Protein AF-A0AAD4LC63-F1 (afdb_monomer_lite)

Sequence (113 aa):
MIEHIGPKYYTTNCKIVDKALKSRDAATVVTRSTLPELRYSLNQAEDFSRKYICSNAYLQIPTIIINTVNAASQGRFIIDGVENHGFQGCSANGTDAWQQTSPPRTLLKTFPL

Foldseek 3Di:
DLQLCAPPCLLVVLLVVLVVFDPAPTKDKDKDFAADPVPDDSDDDDDPCCVPPNVRGDHHHPVSNVVSNCVSNVNQWDWPDWDWCLPVPVPDPDDPPPSVPTGTIIITMTHGD

Organism: NCBI:txid416441

Structure (mmCIF, N/CA/C/O backbone):
data_AF-A0AAD4LC63-F1
#
_entry.id   AF-A0AAD4LC63-F1
#
loop_
_atom_site.group_PDB
_atom_site.id
_atom_site.type_symbol
_atom_site.label_atom_id
_atom_site.label_alt_id
_atom_site.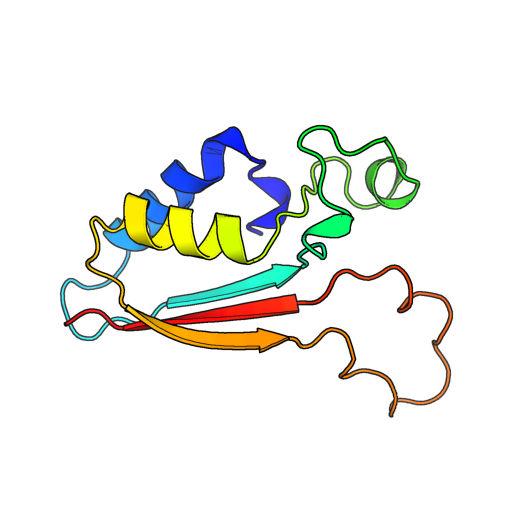label_comp_id
_atom_site.label_asym_id
_atom_site.label_entity_id
_atom_site.label_seq_id
_atom_site.pdbx_PDB_ins_code
_atom_site.Cartn_x
_atom_site.Cartn_y
_atom_site.Cartn_z
_atom_site.occupancy
_atom_site.B_iso_or_equiv
_atom_site.auth_seq_id
_atom_site.auth_comp_id
_atom_site.auth_asym_id
_atom_site.auth_atom_id
_atom_site.pdbx_PDB_model_num
ATOM 1 N N . MET A 1 1 ? -4.234 3.938 -9.197 1.00 68.19 1 MET A N 1
ATOM 2 C CA . MET A 1 1 ? -4.736 5.102 -8.419 1.00 68.19 1 MET A CA 1
ATOM 3 C C . MET A 1 1 ? -3.657 5.616 -7.472 1.00 68.19 1 MET A C 1
ATOM 5 O O . MET A 1 1 ? -3.197 6.734 -7.648 1.00 68.19 1 MET A O 1
ATOM 9 N N . ILE A 1 2 ? -3.193 4.796 -6.524 1.00 77.44 2 ILE A N 1
ATOM 10 C CA . ILE A 1 2 ? -2.112 5.149 -5.589 1.00 77.44 2 ILE A CA 1
ATOM 11 C C . ILE A 1 2 ? -0.720 5.119 -6.263 1.00 77.44 2 ILE A C 1
ATOM 13 O O . ILE A 1 2 ? 0.199 5.834 -5.866 1.00 77.44 2 ILE A O 1
ATOM 17 N N . GLU A 1 3 ? -0.574 4.328 -7.326 1.00 80.81 3 GLU A N 1
ATOM 18 C CA . GLU A 1 3 ? 0.651 4.189 -8.115 1.00 80.81 3 GLU A CA 1
ATOM 19 C C . GLU A 1 3 ? 1.120 5.514 -8.721 1.00 80.81 3 GLU A C 1
ATOM 21 O O . GLU A 1 3 ? 2.321 5.731 -8.832 1.00 80.81 3 GLU A O 1
ATOM 26 N N . HIS A 1 4 ? 0.196 6.414 -9.060 1.00 81.94 4 HIS A N 1
ATOM 27 C CA . HIS A 1 4 ? 0.491 7.678 -9.745 1.00 81.94 4 HIS A CA 1
ATOM 28 C C . HIS A 1 4 ? 0.689 8.871 -8.802 1.00 81.94 4 HIS A C 1
ATOM 30 O O . HIS A 1 4 ? 0.946 9.980 -9.258 1.00 81.94 4 HIS A O 1
ATOM 36 N N . ILE A 1 5 ? 0.576 8.660 -7.489 1.00 82.19 5 ILE A N 1
ATOM 37 C CA . ILE A 1 5 ? 0.727 9.719 -6.477 1.00 82.19 5 ILE A CA 1
ATOM 38 C C . ILE A 1 5 ? 2.201 10.112 -6.310 1.00 82.19 5 ILE A C 1
ATOM 40 O O . ILE A 1 5 ? 2.525 11.236 -5.931 1.00 82.19 5 ILE A O 1
ATOM 44 N N . GLY A 1 6 ? 3.107 9.180 -6.608 1.00 79.50 6 GLY A N 1
ATOM 45 C CA . GLY A 1 6 ? 4.534 9.334 -6.366 1.00 79.50 6 GLY A CA 1
ATOM 46 C C . GLY A 1 6 ? 4.910 9.216 -4.879 1.00 79.50 6 GLY A C 1
ATOM 47 O O . GLY A 1 6 ? 4.056 9.279 -3.990 1.00 79.50 6 GLY A O 1
ATOM 48 N N . PRO A 1 7 ? 6.207 9.038 -4.578 1.00 81.00 7 PRO A N 1
ATOM 49 C CA . PRO A 1 7 ? 6.678 8.760 -3.219 1.00 81.00 7 PRO A CA 1
ATOM 50 C C . PRO A 1 7 ? 6.448 9.920 -2.241 1.00 81.00 7 PRO A C 1
ATOM 52 O O . PRO A 1 7 ? 6.215 9.687 -1.060 1.00 81.00 7 PRO A O 1
ATOM 55 N N . LYS A 1 8 ? 6.489 11.170 -2.723 1.00 84.94 8 LYS A N 1
ATOM 56 C CA . LYS A 1 8 ? 6.419 12.376 -1.878 1.00 84.94 8 LYS A CA 1
ATOM 57 C C . LYS A 1 8 ? 5.036 12.622 -1.274 1.00 84.94 8 LYS A C 1
ATOM 59 O O . LYS A 1 8 ? 4.935 13.158 -0.178 1.00 84.94 8 LYS A O 1
ATOM 64 N N . TYR A 1 9 ? 3.976 12.245 -1.985 1.00 86.94 9 TYR A N 1
ATOM 65 C CA . TYR A 1 9 ? 2.601 12.596 -1.615 1.00 86.94 9 TYR A CA 1
ATOM 66 C C . TYR A 1 9 ? 1.834 11.438 -0.973 1.00 86.94 9 TYR A C 1
ATOM 68 O O . TYR A 1 9 ? 0.652 11.580 -0.661 1.00 86.94 9 TYR A O 1
ATOM 76 N N . TYR A 1 10 ? 2.500 10.306 -0.734 1.00 85.62 10 TYR A N 1
ATOM 77 C CA . TYR A 1 10 ? 1.857 9.104 -0.212 1.00 85.62 10 TYR A CA 1
ATOM 78 C C . TYR A 1 10 ? 1.259 9.330 1.185 1.00 85.62 10 TYR A C 1
ATOM 80 O O . TYR A 1 10 ? 0.078 9.073 1.407 1.00 85.62 10 TYR A O 1
ATOM 88 N N . THR A 1 11 ? 2.018 9.950 2.092 1.00 88.00 11 THR A N 1
ATOM 89 C CA . THR A 1 11 ? 1.537 10.314 3.435 1.00 88.00 11 THR A CA 1
ATOM 90 C C . THR A 1 11 ? 0.345 11.263 3.383 1.00 88.00 11 THR A C 1
ATOM 92 O O . THR A 1 11 ? -0.607 11.113 4.146 1.00 88.00 11 THR A O 1
ATOM 95 N N . THR A 1 12 ? 0.368 12.240 2.474 1.00 91.00 12 THR A N 1
ATOM 96 C CA . THR A 1 12 ? -0.737 13.190 2.296 1.00 91.00 12 THR A CA 1
ATOM 97 C C . THR A 1 12 ? -1.995 12.479 1.817 1.00 91.00 12 THR A C 1
ATOM 99 O O . THR A 1 12 ? -3.075 12.749 2.335 1.00 91.00 12 THR A O 1
ATOM 102 N N . ASN A 1 13 ? -1.867 11.536 0.883 1.00 87.69 13 ASN A N 1
ATOM 103 C CA . ASN A 1 13 ? -3.000 10.745 0.424 1.00 87.69 13 ASN A CA 1
ATOM 104 C C . ASN A 1 13 ? -3.597 9.896 1.554 1.00 87.69 13 ASN A C 1
ATOM 106 O O . ASN A 1 13 ? -4.804 9.953 1.768 1.00 87.69 13 ASN A O 1
ATOM 110 N N . CYS A 1 14 ? -2.766 9.209 2.344 1.00 87.75 14 CYS A N 1
ATOM 111 C CA . CYS A 1 14 ? -3.245 8.448 3.499 1.00 87.75 14 CYS A CA 1
ATOM 112 C C . CYS A 1 14 ? -3.961 9.338 4.532 1.00 87.75 14 CYS A C 1
ATOM 114 O O . CYS A 1 14 ? -4.979 8.926 5.075 1.00 87.75 14 CYS A O 1
ATOM 116 N N . LYS A 1 15 ? -3.503 10.580 4.755 1.00 89.94 15 LYS A N 1
ATOM 117 C CA . LYS A 1 15 ? -4.196 11.552 5.626 1.00 89.94 15 LYS A CA 1
ATOM 118 C C . LYS A 1 15 ? -5.554 11.985 5.072 1.00 89.94 15 LYS A C 1
ATOM 120 O O . LYS A 1 15 ? -6.478 12.227 5.840 1.00 89.94 15 LYS A O 1
ATOM 125 N N . ILE A 1 16 ? -5.676 12.125 3.753 1.00 91.00 16 ILE A N 1
ATOM 126 C CA . ILE A 1 16 ? -6.961 12.438 3.112 1.00 91.00 16 ILE A CA 1
ATOM 127 C C . ILE A 1 16 ? -7.924 11.261 3.285 1.00 91.00 16 ILE A C 1
ATOM 129 O O . ILE A 1 16 ? -9.075 11.478 3.649 1.00 91.00 16 ILE A O 1
ATOM 133 N N . VAL A 1 17 ? -7.447 10.027 3.089 1.00 88.00 17 VAL A N 1
ATOM 134 C CA . VAL A 1 17 ? -8.243 8.810 3.314 1.00 88.00 17 VAL A CA 1
ATOM 135 C C . VAL A 1 17 ? -8.687 8.712 4.775 1.00 88.00 17 VAL A C 1
ATOM 137 O O . VAL A 1 17 ? -9.868 8.509 5.028 1.00 88.00 17 VAL A O 1
ATOM 140 N N . ASP A 1 18 ? -7.785 8.941 5.731 1.00 88.06 18 ASP A N 1
ATOM 141 C CA . ASP A 1 18 ? -8.103 8.934 7.166 1.00 88.06 18 ASP A CA 1
ATOM 142 C C . ASP A 1 18 ? -9.194 9.952 7.541 1.00 88.06 18 ASP A C 1
ATOM 144 O O . ASP A 1 18 ? -10.100 9.638 8.312 1.00 88.06 18 ASP A O 1
ATOM 148 N N . LYS A 1 19 ? -9.154 11.149 6.938 1.00 88.38 19 LYS A N 1
ATOM 149 C CA . LYS A 1 19 ? -10.181 12.189 7.113 1.00 88.38 19 LYS A CA 1
ATOM 150 C C . LYS A 1 19 ? -11.513 11.864 6.440 1.00 88.38 19 LYS A C 1
ATOM 152 O O . LYS A 1 19 ? -12.543 12.352 6.891 1.00 88.38 19 LYS A O 1
ATOM 157 N N . ALA A 1 20 ? -11.490 11.122 5.336 1.00 89.94 20 ALA A N 1
ATOM 158 C CA . ALA A 1 20 ? -12.691 10.765 4.586 1.00 89.94 20 ALA A CA 1
ATOM 159 C C . ALA A 1 20 ? -13.457 9.593 5.222 1.00 89.94 20 ALA A C 1
ATOM 161 O O . ALA A 1 20 ? -14.646 9.414 4.955 1.00 89.94 20 ALA A O 1
ATOM 162 N N . LEU A 1 21 ? -12.788 8.785 6.046 1.00 87.81 21 LEU A N 1
ATOM 163 C CA . LEU A 1 21 ? -13.393 7.653 6.736 1.00 87.81 21 LEU A CA 1
ATOM 164 C C . LEU A 1 21 ? -14.233 8.109 7.935 1.00 87.81 21 LEU A C 1
ATOM 166 O O . LEU A 1 21 ? -13.977 9.138 8.561 1.00 87.81 21 LEU A O 1
ATOM 170 N N . LYS A 1 22 ? -15.254 7.309 8.268 1.00 87.69 22 LYS A N 1
ATOM 171 C CA . LYS A 1 22 ? -16.051 7.509 9.483 1.00 87.69 22 LYS A CA 1
ATOM 172 C C . LYS A 1 22 ? -15.152 7.419 10.718 1.00 87.69 22 LYS A C 1
ATOM 174 O O . LYS A 1 22 ? -14.151 6.707 10.719 1.00 87.69 22 LYS A O 1
ATOM 179 N N . SER A 1 23 ? -15.541 8.114 11.784 1.00 82.50 23 SER A N 1
ATOM 180 C CA . SER A 1 23 ? -14.791 8.130 13.045 1.00 82.50 23 SER A CA 1
ATOM 181 C C . SER A 1 23 ? -14.790 6.792 13.789 1.00 82.50 23 SER A C 1
ATOM 183 O O . SER A 1 23 ? -13.916 6.594 14.624 1.00 82.50 23 SER A O 1
ATOM 185 N N . ARG A 1 24 ? -15.753 5.905 13.507 1.00 80.81 24 ARG A N 1
ATOM 186 C CA . ARG A 1 24 ? -15.894 4.555 14.075 1.00 80.81 24 ARG A CA 1
ATOM 187 C C . ARG A 1 24 ? -16.371 3.584 13.001 1.00 80.81 24 ARG A C 1
ATOM 189 O O . ARG A 1 24 ? -16.987 4.022 12.024 1.00 80.81 24 ARG A O 1
ATOM 196 N N . ASP A 1 25 ? -16.082 2.297 13.191 1.00 81.50 25 ASP A N 1
ATOM 197 C CA . ASP A 1 25 ? -16.545 1.187 12.341 1.00 81.50 25 ASP A CA 1
ATOM 198 C C . ASP A 1 25 ? -16.267 1.387 10.840 1.00 81.50 25 ASP A C 1
ATOM 200 O O . ASP A 1 25 ? -17.052 1.001 9.970 1.00 81.50 25 ASP A O 1
ATOM 204 N N . ALA A 1 26 ? -15.162 2.056 10.512 1.00 83.06 26 ALA A N 1
ATOM 205 C CA . ALA A 1 26 ? -14.725 2.204 9.132 1.00 83.06 26 ALA A CA 1
ATOM 206 C C . ALA A 1 26 ? -13.842 1.016 8.729 1.00 83.06 26 ALA A C 1
ATOM 208 O O . ALA A 1 26 ? -13.318 0.297 9.561 1.00 83.06 26 ALA A O 1
ATOM 209 N N . ALA A 1 27 ? -13.633 0.796 7.443 1.00 85.12 27 ALA A N 1
ATOM 210 C CA . ALA A 1 27 ? -12.537 -0.046 6.993 1.00 85.12 27 ALA A CA 1
ATOM 211 C C . ALA A 1 27 ? -12.016 0.534 5.691 1.00 85.12 27 ALA A C 1
ATOM 213 O O . ALA A 1 27 ? -12.794 1.058 4.890 1.00 85.12 27 ALA A O 1
ATOM 214 N N . THR A 1 28 ? -10.708 0.458 5.476 1.00 85.19 28 THR A N 1
ATOM 215 C CA . THR A 1 28 ? -10.136 0.773 4.168 1.00 85.19 28 THR A CA 1
ATOM 216 C C . THR A 1 28 ? -9.353 -0.408 3.642 1.00 85.19 28 THR A C 1
ATOM 218 O O . THR A 1 28 ? -8.738 -1.153 4.404 1.00 85.19 28 THR A O 1
ATOM 221 N N . VAL A 1 29 ? -9.450 -0.591 2.329 1.00 86.69 29 VAL A N 1
ATOM 222 C CA . VAL A 1 29 ? -8.799 -1.656 1.583 1.00 86.69 29 VAL A CA 1
ATOM 223 C C . VAL A 1 29 ? -7.954 -1.002 0.503 1.00 86.69 29 VAL A C 1
ATOM 225 O O . VAL A 1 29 ? -8.477 -0.431 -0.454 1.00 86.69 29 VAL A O 1
ATOM 228 N N . VAL A 1 30 ? -6.635 -1.063 0.659 1.00 84.06 30 VAL A N 1
ATOM 229 C CA . VAL A 1 30 ? -5.695 -0.504 -0.315 1.00 84.06 30 VAL A CA 1
ATOM 230 C C . VAL A 1 30 ? -5.167 -1.629 -1.185 1.00 84.06 30 VAL A C 1
ATOM 232 O O . VAL A 1 30 ? -4.427 -2.473 -0.697 1.00 84.06 30 VAL A O 1
ATOM 235 N N . THR A 1 31 ? -5.523 -1.619 -2.470 1.00 84.88 31 THR A N 1
ATOM 236 C CA . THR A 1 31 ? -4.972 -2.543 -3.473 1.00 84.88 31 THR A CA 1
ATOM 237 C C . THR A 1 31 ? -3.978 -1.805 -4.358 1.00 84.88 31 THR A C 1
ATOM 239 O O . THR A 1 31 ? -4.337 -0.799 -4.973 1.00 84.88 31 THR A O 1
ATOM 242 N N . ARG A 1 32 ? -2.737 -2.295 -4.438 1.00 81.50 32 ARG A N 1
ATOM 243 C CA . ARG A 1 32 ? -1.690 -1.690 -5.277 1.00 81.50 32 ARG A CA 1
ATOM 244 C C . ARG A 1 32 ? -0.674 -2.711 -5.760 1.00 81.50 32 ARG A C 1
ATOM 246 O O . ARG A 1 32 ? -0.310 -3.611 -5.008 1.00 81.50 32 ARG A O 1
ATOM 253 N N . SER A 1 33 ? -0.131 -2.507 -6.955 1.00 83.81 33 SER A N 1
ATOM 254 C CA . SER A 1 33 ? 1.097 -3.179 -7.393 1.00 83.81 33 SER A CA 1
ATOM 255 C C . SER A 1 33 ? 2.322 -2.691 -6.601 1.00 83.81 33 SER A C 1
ATOM 257 O O . SER A 1 33 ? 2.558 -1.487 -6.457 1.00 83.81 33 SER A O 1
ATOM 259 N N . THR A 1 34 ? 3.118 -3.630 -6.097 1.00 84.50 34 THR A N 1
ATOM 260 C CA . THR A 1 34 ? 4.282 -3.390 -5.230 1.00 84.50 34 THR A CA 1
ATOM 261 C C . THR A 1 34 ? 5.524 -4.101 -5.744 1.00 84.50 34 THR A C 1
ATOM 263 O O . THR A 1 34 ? 5.417 -5.116 -6.421 1.00 84.50 34 THR A O 1
ATOM 266 N N . LEU A 1 35 ? 6.712 -3.581 -5.438 1.00 85.38 35 LEU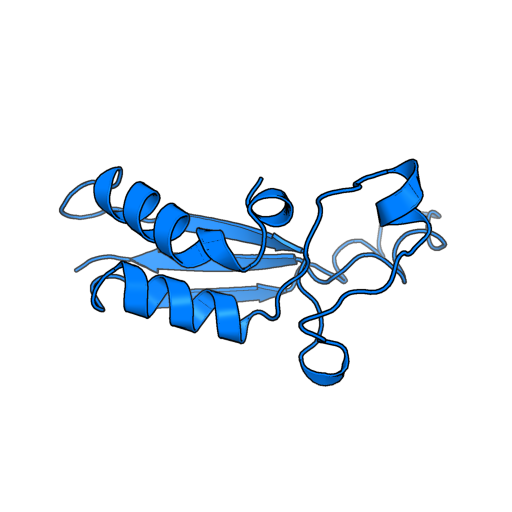 A N 1
ATOM 267 C CA . LEU A 1 35 ? 7.964 -4.293 -5.707 1.00 85.38 35 LEU A CA 1
ATOM 268 C C . LEU A 1 35 ? 8.397 -5.127 -4.495 1.00 85.38 35 LEU A C 1
ATOM 270 O O . LEU A 1 35 ? 8.134 -4.726 -3.360 1.00 85.38 35 LEU A O 1
ATOM 274 N N . PRO A 1 36 ? 9.119 -6.241 -4.715 1.00 83.44 36 PRO A N 1
ATOM 275 C CA . PRO A 1 36 ? 9.874 -6.902 -3.657 1.00 83.44 36 PRO A CA 1
ATOM 276 C C . PRO A 1 36 ? 10.914 -5.953 -3.053 1.00 83.44 36 PRO A C 1
ATOM 278 O O . PRO A 1 36 ? 11.521 -5.162 -3.778 1.00 83.44 36 PRO A O 1
ATOM 281 N N . GLU A 1 37 ? 11.171 -6.079 -1.751 1.00 83.81 37 GLU A N 1
ATOM 282 C CA . GLU A 1 37 ? 12.093 -5.200 -1.014 1.00 83.81 37 GLU A CA 1
ATOM 283 C C . GLU A 1 37 ? 13.490 -5.145 -1.633 1.00 83.81 37 GLU A C 1
ATOM 285 O O . GLU A 1 37 ? 14.034 -4.065 -1.842 1.00 83.81 37 GLU A O 1
ATOM 290 N N . LEU A 1 38 ? 14.017 -6.302 -2.040 1.00 83.62 38 LEU A N 1
ATOM 291 C CA . LEU A 1 38 ? 15.335 -6.431 -2.663 1.00 83.62 38 LEU A CA 1
ATOM 292 C C . LEU A 1 38 ? 15.476 -5.649 -3.982 1.00 83.62 38 LEU A C 1
ATOM 294 O O . LEU A 1 38 ? 16.581 -5.299 -4.381 1.00 83.62 38 LEU A O 1
ATOM 298 N N . ARG A 1 39 ? 14.367 -5.393 -4.686 1.00 79.94 39 ARG A N 1
ATOM 299 C CA . ARG A 1 39 ? 14.362 -4.731 -6.002 1.00 79.94 39 ARG A CA 1
ATOM 300 C C . ARG A 1 39 ? 13.980 -3.257 -5.929 1.00 79.94 39 ARG A C 1
ATOM 302 O O . ARG A 1 39 ? 13.867 -2.603 -6.966 1.00 79.94 39 ARG A O 1
ATOM 309 N N . TYR A 1 40 ? 13.731 -2.740 -4.733 1.00 83.81 40 TYR A N 1
ATOM 310 C CA . TYR A 1 40 ? 13.272 -1.377 -4.566 1.00 83.81 40 TYR A CA 1
ATOM 311 C C . TYR A 1 40 ? 14.429 -0.384 -4.560 1.00 83.81 40 TYR A C 1
ATOM 313 O O . TYR A 1 40 ? 15.384 -0.499 -3.799 1.00 83.81 40 TYR A O 1
ATOM 321 N N . SER A 1 41 ? 14.283 0.643 -5.389 1.00 82.88 41 SER A N 1
ATOM 322 C CA . SER A 1 41 ? 15.124 1.830 -5.401 1.00 82.88 41 SER A CA 1
ATOM 323 C C . SER A 1 41 ? 14.221 3.056 -5.374 1.00 82.88 41 SER A C 1
ATOM 325 O O . SER A 1 41 ? 13.167 3.081 -6.020 1.00 82.88 41 SER A O 1
ATOM 327 N N . LEU A 1 42 ? 14.648 4.095 -4.649 1.00 80.12 42 LEU A N 1
ATOM 328 C CA . LEU A 1 42 ? 13.957 5.384 -4.648 1.00 80.12 42 LEU A CA 1
ATOM 329 C C . LEU A 1 42 ? 13.912 5.972 -6.067 1.00 80.12 42 LEU A C 1
ATOM 331 O O . LEU A 1 42 ? 12.906 6.558 -6.462 1.00 80.12 42 LEU A O 1
ATOM 335 N N . ASN A 1 43 ? 14.988 5.764 -6.831 1.00 81.50 43 ASN A N 1
ATOM 336 C CA . ASN A 1 43 ? 15.073 6.120 -8.236 1.00 81.50 43 ASN A CA 1
ATOM 337 C C . ASN A 1 43 ? 14.743 4.891 -9.094 1.00 81.50 43 ASN A C 1
ATOM 339 O O . ASN A 1 43 ? 15.556 3.970 -9.203 1.00 81.50 43 ASN A O 1
ATOM 343 N N . GLN A 1 44 ? 13.539 4.863 -9.666 1.00 78.06 44 GLN A N 1
ATOM 344 C CA . GLN A 1 44 ? 13.131 3.814 -10.598 1.00 78.06 44 GLN A CA 1
ATOM 345 C C . GLN A 1 44 ? 13.519 4.242 -12.008 1.00 78.06 44 GLN A C 1
ATOM 347 O O . GLN A 1 44 ? 12.984 5.227 -12.515 1.00 78.06 44 GLN A O 1
ATOM 352 N N . ALA A 1 45 ? 14.467 3.515 -12.603 1.00 78.25 45 ALA A N 1
ATOM 353 C CA . ALA A 1 45 ? 14.927 3.768 -13.961 1.00 78.25 45 ALA A CA 1
ATOM 354 C C . ALA A 1 45 ? 13.757 3.748 -14.959 1.00 78.25 45 ALA A C 1
ATOM 356 O O . ALA A 1 45 ? 12.723 3.113 -14.726 1.00 78.25 45 ALA A O 1
ATOM 357 N N . GLU A 1 46 ? 13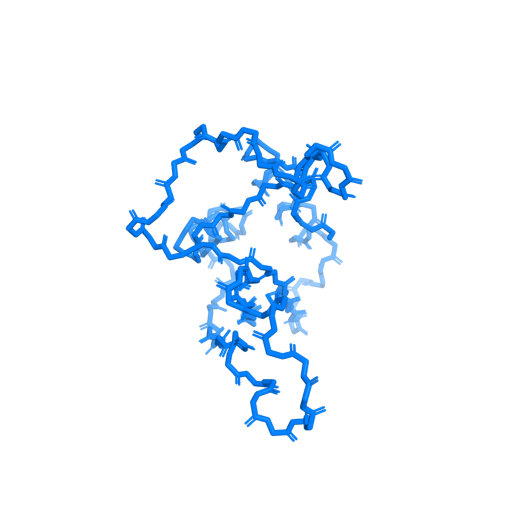.926 4.462 -16.070 1.00 77.50 46 GLU A N 1
ATOM 358 C CA . GLU A 1 46 ? 12.967 4.437 -17.168 1.00 77.50 46 GLU A CA 1
ATOM 359 C C .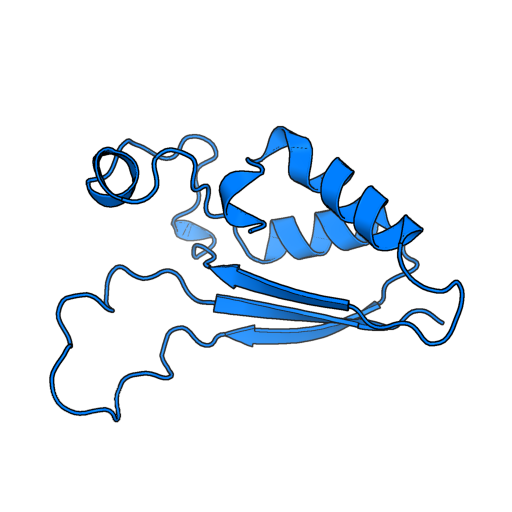 GLU A 1 46 ? 12.916 3.020 -17.758 1.00 77.50 46 GLU A C 1
ATOM 361 O O . GLU A 1 46 ? 13.906 2.520 -18.290 1.00 77.50 46 GLU A O 1
ATOM 366 N N . ASP A 1 47 ? 11.766 2.361 -17.628 1.00 77.94 47 ASP A N 1
ATOM 367 C CA . ASP A 1 47 ? 11.464 1.098 -18.294 1.00 77.94 47 ASP A CA 1
ATOM 368 C C . ASP A 1 47 ? 10.445 1.333 -19.421 1.00 77.94 47 ASP A C 1
ATOM 370 O O . ASP A 1 47 ? 9.850 2.408 -19.541 1.00 77.94 47 ASP A O 1
ATOM 374 N N . PHE A 1 48 ? 10.249 0.330 -20.281 1.00 82.06 48 PHE A N 1
ATOM 375 C CA . PHE A 1 48 ? 9.304 0.423 -21.400 1.00 82.06 48 PHE A CA 1
ATOM 376 C C . PHE A 1 48 ? 7.904 0.842 -20.931 1.00 82.06 48 PHE A C 1
ATOM 378 O O . PHE A 1 48 ? 7.270 1.710 -21.532 1.00 82.06 48 PHE A O 1
ATOM 385 N N . SER A 1 49 ? 7.446 0.259 -19.822 1.00 76.88 49 SER A N 1
ATOM 386 C CA . SER A 1 49 ? 6.145 0.555 -19.234 1.00 76.88 49 SER A CA 1
ATOM 387 C C . SER A 1 49 ? 6.044 2.011 -18.793 1.00 76.88 49 SER A C 1
ATOM 389 O O . SER A 1 49 ? 5.056 2.664 -19.096 1.00 76.88 49 SER A O 1
ATOM 391 N N . ARG A 1 50 ? 7.055 2.575 -18.139 1.00 80.50 50 ARG A N 1
ATOM 392 C CA . ARG A 1 50 ? 7.096 3.988 -17.750 1.00 80.50 50 ARG A CA 1
ATOM 393 C C . ARG A 1 50 ? 7.210 4.887 -18.981 1.00 80.50 50 ARG A C 1
ATOM 395 O O . ARG A 1 50 ? 6.581 5.934 -19.044 1.00 80.50 50 ARG A O 1
ATOM 402 N N . LYS A 1 51 ? 7.924 4.476 -20.019 1.00 83.81 51 LYS A N 1
ATOM 403 C CA . LYS A 1 51 ? 8.033 5.296 -21.226 1.00 83.81 51 LYS A CA 1
ATOM 404 C C . LYS A 1 51 ? 6.725 5.384 -22.018 1.00 83.81 51 LYS A C 1
ATOM 406 O O . LYS A 1 51 ? 6.376 6.466 -22.478 1.00 83.81 51 LYS A O 1
ATOM 411 N N . TYR A 1 52 ? 5.996 4.275 -22.153 1.00 83.56 52 TYR A N 1
ATOM 412 C CA . TYR A 1 52 ? 4.900 4.177 -23.127 1.00 83.56 52 TYR A CA 1
ATOM 413 C C . TYR A 1 52 ? 3.526 3.813 -22.553 1.00 83.56 52 TYR A C 1
ATOM 415 O O . TYR A 1 52 ? 2.529 3.991 -23.246 1.00 83.56 52 TYR A O 1
ATOM 423 N N . ILE A 1 53 ? 3.445 3.306 -21.320 1.00 83.44 53 ILE A N 1
ATOM 424 C CA . ILE A 1 53 ? 2.188 2.814 -20.725 1.00 83.44 53 ILE A CA 1
ATOM 425 C C . ILE A 1 53 ? 1.763 3.689 -19.536 1.00 83.44 53 ILE A C 1
ATOM 427 O O . ILE A 1 53 ? 0.658 4.220 -19.508 1.00 83.44 53 ILE A O 1
ATOM 431 N N . CYS A 1 54 ? 2.643 3.859 -18.550 1.00 74.31 54 CYS A N 1
ATOM 432 C CA . CYS A 1 54 ? 2.353 4.462 -17.254 1.00 74.31 54 CYS A CA 1
ATOM 433 C C . CYS A 1 54 ? 3.504 5.367 -16.785 1.00 74.31 54 CYS A C 1
ATOM 435 O O . CYS A 1 54 ? 4.212 5.045 -15.828 1.00 74.31 54 CYS A O 1
ATOM 437 N N . SER A 1 55 ? 3.671 6.533 -17.409 1.00 72.94 55 SER A N 1
ATOM 438 C CA . SER A 1 55 ? 4.831 7.415 -17.178 1.00 72.94 55 SER A CA 1
ATOM 439 C C . SER A 1 55 ? 5.020 7.932 -15.763 1.00 72.94 55 SER A C 1
ATOM 441 O O . SER A 1 55 ? 6.151 8.139 -15.330 1.00 72.94 55 SER A O 1
ATOM 443 N N . ASN A 1 56 ? 3.938 8.018 -14.995 1.00 79.88 56 ASN A N 1
ATOM 444 C CA . ASN A 1 56 ? 3.985 8.477 -13.609 1.00 79.88 56 ASN A CA 1
ATOM 445 C C . ASN A 1 56 ? 3.818 7.346 -12.585 1.00 79.88 56 ASN A C 1
ATOM 447 O O . ASN A 1 56 ? 3.674 7.627 -11.398 1.00 79.88 56 ASN A O 1
ATOM 451 N N . ALA A 1 57 ? 3.787 6.077 -13.006 1.00 77.81 57 ALA A N 1
ATOM 452 C CA . ALA A 1 57 ? 3.615 4.979 -12.059 1.00 77.81 57 ALA A CA 1
ATOM 453 C C . ALA A 1 57 ? 4.876 4.791 -11.216 1.00 77.81 57 ALA A C 1
ATOM 455 O O . ALA A 1 57 ? 5.974 4.638 -11.731 1.00 77.81 57 ALA A O 1
ATOM 456 N N . TYR A 1 58 ? 4.724 4.767 -9.902 1.00 84.25 58 TYR A N 1
ATOM 457 C CA . TYR A 1 58 ? 5.783 4.466 -8.954 1.00 84.25 58 TYR A CA 1
ATOM 458 C C . TYR A 1 58 ? 5.384 3.234 -8.152 1.00 84.25 58 TYR A C 1
ATOM 460 O O . TYR A 1 58 ? 4.253 3.152 -7.670 1.00 84.25 58 TYR A O 1
ATOM 468 N N . LEU A 1 59 ? 6.287 2.269 -8.004 1.00 85.00 59 LEU A N 1
ATOM 469 C CA . LEU A 1 59 ? 5.990 1.007 -7.329 1.00 85.00 59 LEU A CA 1
ATOM 470 C C . LEU A 1 59 ? 6.763 0.928 -6.018 1.00 85.00 59 LEU A C 1
ATOM 472 O O . LEU A 1 59 ? 7.986 0.811 -6.013 1.00 85.00 59 LEU A O 1
ATOM 476 N N . GLN A 1 60 ? 6.040 1.014 -4.907 1.00 84.94 60 GLN A N 1
ATOM 477 C CA . GLN A 1 60 ? 6.612 0.943 -3.564 1.00 84.94 60 GLN A CA 1
ATOM 478 C C . GLN A 1 60 ? 6.703 -0.497 -3.074 1.00 84.94 60 GLN A C 1
ATOM 480 O O . GLN A 1 60 ? 6.057 -1.390 -3.618 1.00 84.94 60 GLN A O 1
ATOM 485 N N . ILE A 1 61 ? 7.481 -0.701 -2.017 1.00 87.75 61 ILE A N 1
ATOM 486 C CA . ILE A 1 61 ? 7.467 -1.947 -1.247 1.00 87.75 61 ILE A CA 1
ATOM 487 C C . ILE A 1 61 ? 6.279 -1.948 -0.277 1.00 87.75 61 ILE A C 1
ATOM 489 O O . ILE A 1 61 ? 5.862 -0.870 0.169 1.00 87.75 61 ILE A O 1
ATOM 493 N N . PRO A 1 62 ? 5.747 -3.125 0.092 1.00 87.06 62 PRO A N 1
ATOM 494 C CA . PRO A 1 62 ? 4.631 -3.229 1.034 1.00 87.06 62 PRO A CA 1
ATOM 495 C C . PRO A 1 62 ? 4.938 -2.574 2.392 1.00 87.06 62 PRO A C 1
ATOM 497 O O . PRO A 1 62 ? 4.092 -1.885 2.957 1.00 87.06 62 PRO A O 1
ATOM 500 N N . THR A 1 63 ? 6.176 -2.677 2.872 1.00 88.38 63 THR A N 1
ATOM 501 C CA . THR A 1 63 ? 6.607 -2.127 4.168 1.00 88.38 63 THR A CA 1
ATOM 502 C C . THR A 1 63 ? 6.502 -0.600 4.242 1.00 88.38 63 THR A C 1
ATOM 504 O O . THR A 1 63 ? 6.043 -0.051 5.243 1.00 88.38 63 THR A O 1
ATOM 507 N N . ILE A 1 64 ? 6.839 0.117 3.161 1.00 88.12 64 ILE A N 1
ATOM 508 C CA . ILE A 1 64 ? 6.670 1.581 3.094 1.00 88.12 64 ILE A CA 1
ATOM 509 C C . ILE A 1 64 ? 5.193 1.952 3.197 1.00 88.12 64 ILE A C 1
ATOM 511 O O . ILE A 1 64 ? 4.848 2.946 3.839 1.00 88.12 64 ILE A O 1
ATOM 515 N N . ILE A 1 65 ? 4.321 1.155 2.581 1.00 86.44 65 ILE A N 1
ATOM 516 C CA . ILE A 1 65 ? 2.883 1.404 2.588 1.00 86.44 65 ILE A CA 1
ATOM 517 C C . ILE A 1 65 ? 2.336 1.287 4.008 1.00 86.44 65 ILE A C 1
ATOM 519 O O . ILE A 1 65 ? 1.707 2.225 4.493 1.00 86.44 65 ILE A O 1
ATOM 523 N N . ILE A 1 66 ? 2.646 0.178 4.674 1.00 88.38 66 ILE A N 1
ATOM 524 C CA . ILE A 1 66 ? 2.251 -0.111 6.055 1.00 88.38 66 ILE A CA 1
ATOM 525 C C . ILE A 1 66 ? 2.692 1.013 6.995 1.00 88.38 66 ILE A C 1
ATOM 527 O O . ILE A 1 66 ? 1.866 1.602 7.696 1.00 88.38 66 ILE A O 1
ATOM 531 N N . ASN A 1 67 ? 3.974 1.375 6.943 1.00 89.44 67 ASN A N 1
ATOM 532 C CA . ASN A 1 67 ? 4.527 2.418 7.804 1.00 89.44 67 ASN A CA 1
ATOM 533 C C . ASN A 1 67 ? 3.877 3.778 7.541 1.00 89.44 67 ASN A C 1
ATOM 535 O O . ASN A 1 67 ? 3.599 4.528 8.475 1.00 89.44 67 ASN A O 1
ATOM 539 N N . THR A 1 68 ? 3.594 4.095 6.276 1.00 88.62 68 THR A N 1
ATOM 540 C CA . THR A 1 68 ? 2.970 5.375 5.930 1.00 88.62 68 THR A CA 1
ATOM 541 C C . THR A 1 68 ? 1.513 5.439 6.373 1.00 88.62 68 THR A C 1
ATOM 543 O O . THR A 1 68 ? 1.084 6.481 6.858 1.00 88.62 68 THR A O 1
ATOM 546 N N . VAL A 1 69 ? 0.755 4.346 6.249 1.00 87.50 69 VAL A N 1
ATOM 547 C CA . VAL A 1 69 ? -0.638 4.277 6.716 1.00 87.50 69 VAL A CA 1
ATOM 548 C C . VAL A 1 69 ? -0.701 4.428 8.235 1.00 87.50 69 VAL A C 1
ATOM 550 O O . VAL A 1 69 ? -1.500 5.222 8.735 1.00 87.50 69 VAL A O 1
ATOM 553 N N . ASN A 1 70 ? 0.181 3.744 8.967 1.00 88.31 70 ASN A N 1
ATOM 554 C CA . ASN A 1 70 ? 0.272 3.877 10.420 1.00 88.31 70 ASN A CA 1
ATOM 555 C C . ASN A 1 70 ? 0.623 5.325 10.822 1.00 88.31 70 ASN A C 1
ATOM 557 O O . ASN A 1 70 ? -0.117 5.966 11.570 1.00 88.31 70 ASN A O 1
ATOM 561 N N . ALA A 1 71 ? 1.674 5.901 10.229 1.00 89.25 71 ALA A N 1
ATOM 562 C CA . ALA A 1 71 ? 2.090 7.274 10.517 1.00 89.25 71 ALA A CA 1
ATOM 563 C C . ALA A 1 71 ? 1.026 8.325 10.140 1.00 89.25 71 ALA A C 1
ATOM 565 O O . ALA A 1 71 ? 0.828 9.303 10.860 1.00 89.25 71 ALA A O 1
ATOM 566 N N . ALA A 1 72 ? 0.333 8.147 9.012 1.00 88.06 72 ALA A N 1
ATOM 567 C CA . ALA A 1 72 ? -0.690 9.078 8.541 1.00 88.06 72 ALA A CA 1
ATOM 568 C C . ALA A 1 72 ? -1.967 9.046 9.387 1.00 88.06 72 ALA A C 1
ATOM 570 O O . ALA A 1 72 ? -2.599 10.088 9.542 1.00 88.06 72 ALA A O 1
ATOM 571 N N . SER A 1 73 ? -2.312 7.879 9.931 1.00 86.00 73 SER A N 1
ATOM 572 C CA . SER A 1 73 ? -3.479 7.675 10.795 1.00 86.00 73 SER A CA 1
ATOM 573 C C . SER A 1 73 ? -3.185 7.877 12.281 1.00 86.00 73 SER A C 1
ATOM 575 O O . SER A 1 73 ? -4.065 7.664 13.108 1.00 86.00 73 SER A O 1
ATOM 577 N N . GLN A 1 74 ? -1.957 8.272 12.640 1.00 87.06 74 GLN A N 1
ATOM 578 C CA . GLN A 1 74 ? -1.524 8.420 14.034 1.00 87.06 74 GLN A CA 1
ATOM 579 C C . GLN A 1 74 ? -1.745 7.137 14.860 1.00 87.06 74 GLN A C 1
ATOM 581 O O . GLN A 1 74 ? -2.100 7.202 16.033 1.00 87.06 74 GLN A O 1
ATOM 586 N N . GLY A 1 75 ? -1.574 5.967 14.234 1.00 83.06 75 GLY A N 1
ATOM 587 C CA . GLY A 1 75 ? -1.789 4.664 14.870 1.00 83.06 75 GLY A CA 1
ATOM 588 C C . GLY A 1 75 ? -3.254 4.245 15.036 1.00 83.06 75 GLY A C 1
ATOM 589 O O . GLY A 1 75 ? -3.510 3.217 15.654 1.00 83.06 75 GLY A O 1
ATOM 590 N N . ARG A 1 76 ? -4.221 4.996 14.486 1.00 83.31 76 ARG A N 1
ATOM 591 C CA . ARG A 1 76 ? -5.652 4.636 14.536 1.00 83.31 76 ARG A CA 1
ATOM 592 C C . ARG A 1 76 ? -5.988 3.381 13.740 1.00 83.31 76 ARG A C 1
ATOM 594 O O . ARG A 1 76 ? -6.923 2.672 14.096 1.00 83.31 76 ARG A O 1
ATOM 601 N N . PHE A 1 77 ? -5.281 3.146 12.638 1.00 81.75 77 PHE A N 1
ATOM 602 C CA . PHE A 1 77 ? -5.531 1.993 11.786 1.00 81.75 77 PHE A CA 1
ATOM 603 C C . PHE A 1 77 ? -4.642 0.823 12.175 1.00 81.75 77 PHE A C 1
ATOM 605 O O . PHE A 1 77 ? -3.414 0.910 12.111 1.00 81.75 77 PHE A O 1
ATOM 612 N N . ILE A 1 78 ? -5.288 -0.290 12.512 1.00 83.81 78 ILE A N 1
ATOM 613 C CA . ILE A 1 78 ? -4.638 -1.579 12.728 1.00 83.81 78 ILE A CA 1
ATOM 614 C C . ILE A 1 78 ? -4.742 -2.383 11.438 1.00 83.81 78 ILE A C 1
ATOM 616 O O . ILE A 1 78 ? -5.772 -2.362 10.765 1.00 83.81 78 ILE A O 1
ATOM 620 N N . ILE A 1 79 ? -3.665 -3.078 11.086 1.00 85.12 79 ILE A N 1
ATOM 621 C CA . ILE A 1 79 ? -3.613 -3.942 9.908 1.00 85.12 79 ILE A CA 1
ATOM 622 C C . ILE A 1 79 ? -4.305 -5.262 10.230 1.00 85.12 79 ILE A C 1
ATOM 624 O O . ILE A 1 79 ? -3.895 -5.958 11.152 1.00 85.12 79 ILE A O 1
ATOM 628 N N . ASP A 1 80 ? -5.321 -5.598 9.441 1.00 86.06 80 ASP A N 1
ATOM 629 C CA . ASP A 1 80 ? -6.038 -6.875 9.491 1.00 86.06 80 ASP A CA 1
ATOM 630 C C . ASP A 1 80 ? -5.306 -7.961 8.696 1.00 86.06 80 ASP A C 1
ATOM 632 O O . ASP A 1 80 ? -5.116 -9.078 9.165 1.00 86.06 80 ASP A O 1
ATOM 636 N N . GLY A 1 81 ? -4.852 -7.622 7.486 1.00 82.69 81 GLY A N 1
ATOM 637 C CA . GLY A 1 81 ? -4.222 -8.57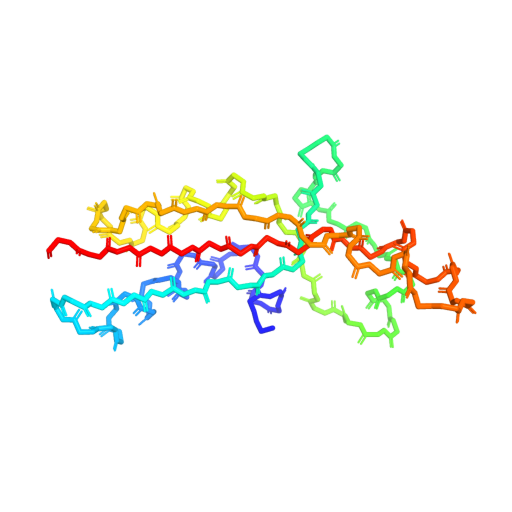7 6.582 1.00 82.69 81 GLY A CA 1
ATOM 638 C C . GLY A 1 81 ? -3.461 -7.910 5.443 1.00 82.69 81 GLY A C 1
ATOM 639 O O . GLY A 1 81 ? -3.745 -6.768 5.066 1.00 82.69 81 GLY A O 1
ATOM 640 N N . VAL A 1 82 ? -2.475 -8.647 4.929 1.00 84.31 82 VAL A N 1
ATOM 641 C CA . VAL A 1 82 ? -1.629 -8.287 3.787 1.00 84.31 82 VAL A CA 1
ATOM 642 C C . VAL A 1 82 ? -1.603 -9.483 2.843 1.00 84.31 82 VAL A C 1
ATOM 644 O O . VAL A 1 82 ? -0.976 -10.497 3.142 1.00 84.31 82 VAL A O 1
ATOM 647 N N . GLU A 1 83 ? -2.287 -9.372 1.709 1.00 84.12 83 GLU A N 1
ATOM 648 C CA . GLU A 1 83 ? -2.398 -10.466 0.735 1.00 84.12 83 GLU A CA 1
ATOM 649 C C . GLU A 1 83 ? -1.639 -10.146 -0.552 1.00 84.12 83 GLU A C 1
ATOM 651 O O . GLU A 1 83 ? -1.694 -9.014 -1.029 1.00 84.12 83 GLU A O 1
ATOM 656 N N . ASN A 1 84 ? -0.943 -11.139 -1.120 1.00 82.69 84 ASN A N 1
ATOM 657 C CA . ASN A 1 84 ? -0.221 -11.018 -2.387 1.00 82.69 84 ASN A CA 1
ATOM 658 C C . ASN A 1 84 ? -0.942 -11.783 -3.506 1.00 82.69 84 ASN A C 1
ATOM 660 O O . ASN A 1 84 ? -0.949 -13.012 -3.525 1.00 82.69 84 ASN A O 1
ATOM 664 N N . HIS A 1 85 ? -1.453 -11.048 -4.493 1.00 77.69 85 HIS A N 1
ATOM 665 C CA . HIS A 1 85 ? -2.179 -11.612 -5.638 1.00 77.69 85 HIS A CA 1
ATOM 666 C C . HIS A 1 85 ? -1.333 -11.745 -6.918 1.00 77.69 85 HIS A C 1
ATOM 668 O O . HIS A 1 85 ? -1.877 -11.932 -8.004 1.00 77.69 85 HIS A O 1
ATOM 674 N N . GLY A 1 86 ? -0.003 -11.629 -6.838 1.00 67.75 86 GLY A N 1
ATOM 675 C CA . GLY A 1 86 ? 0.885 -11.654 -8.011 1.00 67.75 86 GLY A CA 1
ATOM 676 C C . GLY A 1 86 ? 0.866 -12.967 -8.803 1.00 67.75 86 GLY A C 1
ATOM 677 O O . GLY A 1 86 ? 1.102 -12.951 -10.005 1.00 67.75 86 GLY A O 1
ATOM 678 N N . PHE A 1 87 ? 0.543 -14.089 -8.152 1.00 57.78 87 PHE A N 1
ATOM 679 C CA . PHE A 1 87 ? 0.514 -15.417 -8.778 1.00 57.78 87 PHE A CA 1
ATOM 680 C C . PHE A 1 87 ? -0.902 -15.907 -9.133 1.00 57.78 87 PHE A C 1
ATOM 682 O O . PHE A 1 87 ? -1.071 -16.973 -9.720 1.00 57.78 87 PHE A O 1
ATOM 689 N N . GLN A 1 88 ? -1.948 -15.130 -8.836 1.00 51.22 88 GLN A N 1
ATOM 690 C CA . GLN A 1 88 ? -3.348 -15.558 -8.982 1.00 51.22 88 GLN A CA 1
ATOM 691 C C . GLN A 1 88 ? -3.867 -15.480 -10.437 1.00 51.22 88 GLN A C 1
ATOM 693 O O . GLN A 1 88 ? -5.028 -15.164 -10.680 1.00 51.22 88 GLN A O 1
ATOM 698 N N . GLY A 1 89 ? -2.983 -15.742 -11.407 1.00 42.62 89 GLY A N 1
ATOM 699 C CA . GLY A 1 89 ? -3.240 -15.727 -12.850 1.00 42.62 89 GLY A CA 1
ATOM 700 C C . GLY A 1 89 ? -2.768 -16.978 -13.603 1.00 42.62 89 GLY A C 1
ATOM 701 O O . GLY A 1 89 ? -3.172 -17.163 -14.746 1.00 42.62 89 GLY A O 1
ATOM 702 N N . CYS A 1 90 ? -2.004 -17.884 -12.982 1.00 41.59 90 CYS A N 1
ATOM 703 C CA . CYS A 1 90 ? -1.573 -19.137 -13.618 1.00 41.59 90 CYS A CA 1
ATOM 704 C C . CYS A 1 90 ? -2.621 -20.258 -13.464 1.00 41.59 90 CYS A C 1
ATOM 706 O O . CYS A 1 90 ? -2.339 -21.333 -12.950 1.00 41.59 90 CYS A O 1
ATOM 708 N N . SER A 1 91 ? -3.858 -19.980 -13.873 1.00 39.97 91 SER A N 1
ATOM 709 C CA . SER A 1 91 ? -4.864 -20.981 -14.268 1.00 39.97 91 SER A CA 1
ATOM 710 C C . SER A 1 91 ? -5.898 -20.332 -15.199 1.00 39.97 91 SER A C 1
ATOM 712 O O . SER A 1 91 ? -7.098 -20.580 -15.107 1.00 39.97 91 SER A O 1
ATOM 714 N N . ALA A 1 92 ? -5.445 -19.445 -16.080 1.00 41.03 92 ALA A N 1
ATOM 715 C CA . ALA A 1 92 ? -6.239 -18.945 -17.190 1.00 41.03 92 ALA A CA 1
ATOM 716 C C . ALA A 1 92 ? -5.363 -19.039 -18.441 1.00 41.03 92 ALA A C 1
ATOM 718 O O . ALA A 1 92 ? -4.562 -18.156 -18.714 1.00 41.03 92 ALA A O 1
ATOM 719 N N . ASN A 1 93 ? -5.462 -20.185 -19.112 1.00 40.06 93 ASN A N 1
ATOM 720 C CA . ASN A 1 93 ? -4.994 -20.492 -20.464 1.00 40.06 93 ASN A CA 1
ATOM 721 C C . ASN A 1 93 ? -4.250 -19.351 -21.207 1.00 40.06 93 ASN A C 1
ATOM 723 O O . ASN A 1 93 ? -4.881 -18.509 -21.841 1.00 40.06 93 ASN A O 1
ATOM 727 N N . GLY A 1 94 ? -2.912 -19.405 -21.217 1.00 40.41 94 GLY A N 1
ATOM 728 C CA . GLY A 1 94 ? -2.103 -18.990 -22.371 1.00 40.41 94 GLY A CA 1
ATOM 729 C C . GLY A 1 94 ? -1.749 -17.508 -22.547 1.00 40.41 94 GLY A C 1
ATOM 730 O O . GLY A 1 94 ? -1.709 -17.048 -23.687 1.00 40.41 94 GLY A O 1
ATOM 731 N N . THR A 1 95 ? -1.422 -16.755 -21.489 1.00 39.44 95 THR A N 1
ATOM 732 C CA . THR A 1 95 ? -0.917 -15.364 -21.628 1.00 39.44 95 THR A CA 1
ATOM 733 C C . THR A 1 95 ? 0.324 -15.072 -20.773 1.00 39.44 95 THR A C 1
ATOM 735 O O . THR A 1 95 ? 0.425 -14.043 -20.105 1.00 39.44 95 THR A O 1
ATOM 738 N N . ASP A 1 96 ? 1.301 -15.974 -20.810 1.00 39.50 96 ASP A N 1
ATOM 739 C CA . ASP A 1 96 ? 2.382 -16.059 -19.812 1.00 39.50 96 ASP A CA 1
ATOM 740 C C . ASP A 1 96 ? 3.548 -15.065 -20.029 1.00 39.50 96 ASP A C 1
ATOM 742 O O . ASP A 1 96 ? 4.490 -15.015 -19.238 1.00 39.50 96 ASP A O 1
ATOM 746 N N . ALA A 1 97 ? 3.502 -14.230 -21.074 1.00 36.78 97 ALA A N 1
ATOM 747 C CA . ALA A 1 97 ? 4.596 -13.307 -21.409 1.00 36.78 97 ALA A CA 1
ATOM 748 C C . ALA A 1 97 ? 4.522 -11.943 -20.689 1.00 36.78 97 ALA A C 1
ATOM 750 O O . ALA A 1 97 ? 5.551 -11.305 -20.473 1.00 36.78 97 ALA A O 1
ATOM 751 N N . TRP A 1 98 ? 3.332 -11.494 -20.272 1.00 36.53 98 TRP A N 1
ATOM 752 C CA . TRP A 1 98 ? 3.142 -10.173 -19.638 1.00 36.53 98 TRP A CA 1
ATOM 753 C C . TRP A 1 98 ? 3.067 -10.223 -18.102 1.00 36.53 98 TRP A C 1
ATOM 755 O O . TRP A 1 98 ? 3.070 -9.187 -17.435 1.00 36.53 98 TRP A O 1
ATOM 765 N N . GLN A 1 99 ? 3.005 -11.423 -17.517 1.00 41.19 99 GLN A N 1
ATOM 766 C CA . GLN A 1 99 ? 2.807 -11.605 -16.075 1.00 41.19 99 GLN A CA 1
ATOM 767 C C . GLN A 1 99 ? 4.111 -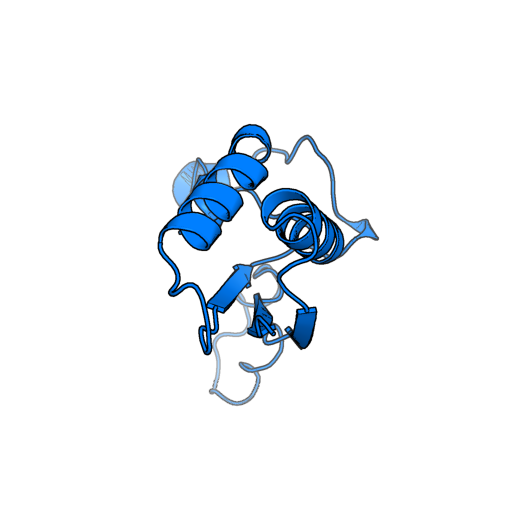11.701 -15.273 1.00 41.19 99 GLN A C 1
ATOM 769 O O . GLN A 1 99 ? 4.118 -11.303 -14.112 1.00 41.19 99 GLN A O 1
ATOM 774 N N . GLN A 1 100 ? 5.238 -12.106 -15.873 1.00 36.16 100 GLN A N 1
ATOM 775 C CA . GLN A 1 100 ? 6.531 -12.143 -15.162 1.00 36.16 100 GLN A CA 1
ATOM 776 C C . GLN A 1 100 ? 7.083 -10.747 -14.808 1.00 36.16 100 GLN A C 1
ATOM 778 O O . GLN A 1 100 ? 7.965 -10.619 -13.961 1.00 36.16 100 GLN A O 1
ATOM 783 N N . THR A 1 101 ? 6.559 -9.687 -15.429 1.00 37.50 101 THR A N 1
ATOM 784 C CA . THR A 1 101 ? 6.961 -8.290 -15.189 1.00 37.50 101 THR A CA 1
ATOM 785 C C . THR A 1 101 ? 5.953 -7.506 -14.347 1.00 37.50 101 THR A C 1
ATOM 787 O O . THR A 1 101 ? 6.230 -6.366 -13.966 1.00 37.50 101 THR A O 1
ATOM 790 N N . SER A 1 102 ? 4.797 -8.099 -14.028 1.00 40.03 102 SER A N 1
ATOM 791 C CA . SER A 1 102 ? 3.739 -7.425 -13.278 1.00 40.03 102 SER A CA 1
ATOM 792 C C . SER A 1 102 ? 4.026 -7.488 -11.769 1.00 40.03 102 SER A C 1
ATOM 794 O O . SER A 1 102 ? 4.216 -8.578 -11.230 1.00 40.03 102 SER A O 1
ATOM 796 N N . PRO A 1 103 ? 4.078 -6.351 -11.052 1.00 52.38 103 PRO A N 1
ATOM 797 C CA . PRO A 1 103 ? 4.463 -6.343 -9.645 1.00 52.38 103 PRO A CA 1
ATOM 798 C C . PRO A 1 103 ? 3.362 -6.970 -8.768 1.00 52.38 103 PRO A C 1
ATOM 800 O O . PRO A 1 103 ? 2.180 -6.733 -9.042 1.00 52.38 103 PRO A O 1
ATOM 803 N N . PRO A 1 104 ? 3.706 -7.726 -7.706 1.00 51.59 104 PRO A N 1
ATOM 804 C CA . PRO A 1 104 ? 2.734 -8.325 -6.793 1.00 51.59 104 PRO A CA 1
ATOM 805 C C . PRO A 1 104 ? 1.740 -7.292 -6.255 1.00 51.59 104 PRO A C 1
ATOM 807 O O . PRO A 1 104 ? 2.131 -6.217 -5.788 1.00 51.59 104 PRO A O 1
ATOM 810 N N . ARG A 1 105 ? 0.443 -7.610 -6.329 1.00 52.12 105 ARG A N 1
ATOM 811 C CA . ARG A 1 105 ? -0.626 -6.762 -5.788 1.00 52.12 105 ARG A CA 1
ATOM 812 C C . ARG A 1 105 ? -0.792 -7.040 -4.302 1.00 52.12 105 ARG A C 1
ATOM 814 O O . ARG A 1 105 ? -1.134 -8.165 -3.959 1.00 52.12 105 ARG A O 1
ATOM 821 N N . THR A 1 106 ? -0.565 -6.023 -3.473 1.00 53.06 106 THR A N 1
ATOM 822 C CA . THR A 1 106 ? -0.775 -6.083 -2.024 1.00 53.06 106 THR A CA 1
ATOM 823 C C . THR A 1 106 ? -2.132 -5.482 -1.667 1.00 53.06 106 THR A C 1
ATOM 825 O O . THR A 1 106 ? -2.405 -4.350 -2.079 1.00 53.06 106 THR A O 1
ATOM 828 N N . LEU A 1 107 ? -2.954 -6.219 -0.915 1.00 49.12 107 LEU A N 1
ATOM 829 C CA . LEU A 1 107 ? -4.211 -5.745 -0.332 1.00 49.12 107 LEU A CA 1
ATOM 830 C C . LEU A 1 107 ? -4.022 -5.499 1.170 1.00 49.12 107 LEU A C 1
ATOM 832 O O . LEU A 1 107 ? -3.739 -6.438 1.904 1.00 49.12 107 LEU A O 1
ATOM 836 N N . LEU A 1 108 ? -4.145 -4.244 1.616 1.00 51.72 108 LEU A N 1
ATOM 837 C CA . LEU A 1 108 ? -4.081 -3.870 3.032 1.00 51.72 108 LEU A CA 1
ATOM 838 C C . LEU A 1 108 ? -5.486 -3.560 3.536 1.00 51.72 108 LEU A C 1
ATOM 840 O O . LEU A 1 108 ? -6.070 -2.573 3.090 1.00 51.72 108 LEU A O 1
ATOM 844 N N . LYS A 1 109 ? -6.005 -4.361 4.463 1.00 44.47 109 LYS A N 1
ATOM 845 C CA . LYS A 1 109 ? -7.282 -4.101 5.135 1.00 44.47 109 LYS A CA 1
ATOM 846 C C . LYS A 1 109 ? -7.007 -3.521 6.517 1.00 44.47 109 LYS A C 1
ATOM 848 O O . LYS A 1 109 ? -6.190 -4.070 7.251 1.00 44.47 109 LYS A O 1
ATOM 853 N N . THR A 1 110 ? -7.629 -2.396 6.857 1.00 50.12 110 THR A N 1
ATOM 854 C CA . THR A 1 110 ? -7.435 -1.767 8.170 1.00 50.12 110 THR A CA 1
ATOM 855 C C . THR A 1 110 ? -8.746 -1.484 8.879 1.00 50.12 110 THR A C 1
ATOM 857 O O . THR A 1 110 ? -9.657 -0.935 8.257 1.00 50.12 110 THR A O 1
ATOM 860 N N . PHE A 1 111 ? -8.795 -1.776 10.180 1.00 40.09 111 PHE A N 1
ATOM 861 C CA . PHE A 1 111 ? -9.910 -1.463 11.076 1.00 40.09 111 PHE A CA 1
ATOM 862 C C . PHE A 1 111 ? -9.522 -0.324 12.045 1.00 40.09 111 PHE A C 1
ATOM 864 O O . PHE A 1 111 ? -8.405 -0.336 12.569 1.00 40.09 111 PHE A O 1
ATOM 871 N N . PRO A 1 112 ? -10.394 0.671 12.278 1.00 46.12 112 PRO A N 1
ATOM 872 C CA . PRO A 1 112 ? -10.358 1.553 13.432 1.00 46.12 112 PRO A CA 1
ATOM 873 C C . PRO A 1 112 ? -11.009 0.866 14.644 1.00 46.12 112 PRO A C 1
ATOM 875 O O . PRO A 1 112 ? -11.905 0.036 14.478 1.00 46.12 112 PRO A O 1
ATOM 878 N N . LEU A 1 113 ? -10.559 1.234 15.846 1.00 45.72 113 LEU A N 1
ATOM 879 C CA . LEU A 1 113 ? -11.244 0.933 17.112 1.00 45.72 113 LEU A CA 1
ATOM 880 C C . LEU A 1 113 ? -12.492 1.808 17.305 1.00 45.72 113 LEU A C 1
ATOM 882 O O . LEU A 1 113 ? -12.482 2.973 16.839 1.00 45.72 113 LEU A O 1
#

Secondary structure (DSSP, 8-state):
-GGGS-GGGHHHHHHHHHHHS-SSS--EEEEEE---GGG--SS----HHHHHT-TT-----HHHHHHHHHHHTTT-PEEEEEEE-TTTTTTSSS-TTSSTTSPPEEEEEEE--

pLDDT: mean 74.28, std 17.46, range [36.16, 91.0]

Radius of gyration: 15.43 Å; chains: 1; bounding box: 32×34×40 Å